Protein AF-A0A964LTN3-F1 (afdb_monomer)

Mean predicted aligned error: 3.67 Å

Structure (mmCIF, N/CA/C/O backbone):
data_AF-A0A964LTN3-F1
#
_entry.id   AF-A0A964LTN3-F1
#
loop_
_atom_site.group_PDB
_atom_site.id
_atom_site.type_symbol
_atom_site.label_atom_id
_atom_site.label_alt_id
_atom_site.label_comp_id
_atom_site.label_asym_id
_atom_site.label_entity_id
_atom_site.label_seq_id
_atom_site.pdbx_PDB_ins_code
_atom_site.Cartn_x
_atom_site.Cartn_y
_atom_site.Cartn_z
_atom_site.occupancy
_atom_site.B_iso_or_equiv
_atom_site.auth_seq_id
_atom_site.auth_comp_id
_atom_site.auth_asym_id
_atom_site.auth_atom_id
_atom_site.pdbx_PDB_model_num
ATOM 1 N N . MET A 1 1 ? 2.397 2.876 -19.686 1.00 71.19 1 MET A N 1
ATOM 2 C CA . MET A 1 1 ? 3.791 3.326 -19.493 1.00 71.19 1 MET A CA 1
ATOM 3 C C . MET A 1 1 ? 3.837 3.971 -18.122 1.00 71.19 1 MET A C 1
ATOM 5 O O . MET A 1 1 ? 3.167 4.976 -17.948 1.00 71.19 1 MET A O 1
ATOM 9 N N . HIS A 1 2 ? 4.512 3.362 -17.146 1.00 85.31 2 HIS A N 1
ATOM 10 C CA . HIS A 1 2 ? 4.642 3.960 -15.815 1.00 85.31 2 HIS A CA 1
ATOM 11 C C . HIS A 1 2 ? 5.751 5.034 -15.869 1.00 85.31 2 HIS A C 1
ATOM 13 O O . HIS A 1 2 ? 6.836 4.701 -16.351 1.00 85.31 2 HIS A O 1
ATOM 19 N N . PRO A 1 3 ? 5.539 6.282 -15.406 1.00 91.44 3 PRO A N 1
ATOM 20 C CA . PRO A 1 3 ? 6.574 7.323 -15.359 1.00 91.44 3 PRO A CA 1
ATOM 21 C C . PRO A 1 3 ? 7.862 6.914 -14.646 1.00 91.44 3 PRO A C 1
ATOM 23 O O . PRO A 1 3 ? 8.943 7.337 -15.041 1.00 91.44 3 PRO A O 1
ATOM 26 N N . ILE A 1 4 ? 7.769 6.025 -13.654 1.00 93.44 4 ILE A N 1
ATOM 27 C CA . ILE A 1 4 ? 8.938 5.423 -12.995 1.00 93.44 4 ILE A CA 1
ATOM 28 C C . ILE A 1 4 ? 9.812 4.564 -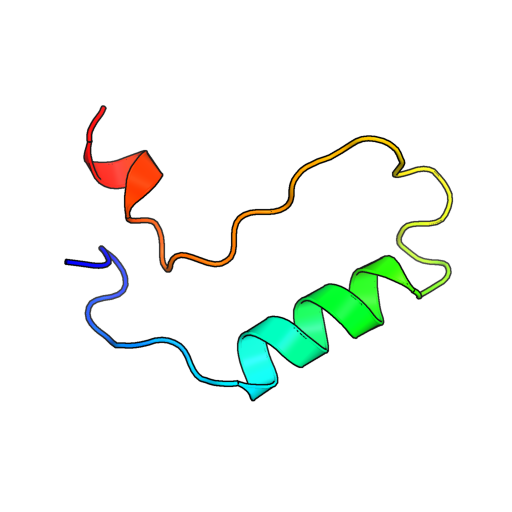13.940 1.00 93.44 4 ILE A C 1
ATOM 30 O O . ILE A 1 4 ? 10.891 4.122 -13.557 1.00 93.44 4 ILE A O 1
ATOM 34 N N . GLY A 1 5 ? 9.366 4.300 -15.173 1.00 93.94 5 GLY A N 1
ATOM 35 C CA . GLY A 1 5 ? 10.165 3.681 -16.236 1.00 93.94 5 GLY A CA 1
ATOM 36 C C . GLY A 1 5 ? 10.324 2.162 -16.141 1.00 93.94 5 GLY A C 1
ATOM 37 O O . GLY A 1 5 ? 11.061 1.579 -16.932 1.00 93.94 5 GLY A O 1
ATOM 38 N N . ARG A 1 6 ? 9.636 1.498 -15.206 1.00 95.06 6 ARG A N 1
ATOM 39 C CA . ARG A 1 6 ? 9.696 0.038 -15.021 1.00 95.06 6 ARG A CA 1
ATOM 40 C C . ARG A 1 6 ? 8.349 -0.563 -14.644 1.00 95.06 6 ARG A C 1
ATOM 42 O O . ARG A 1 6 ? 7.407 0.153 -14.312 1.00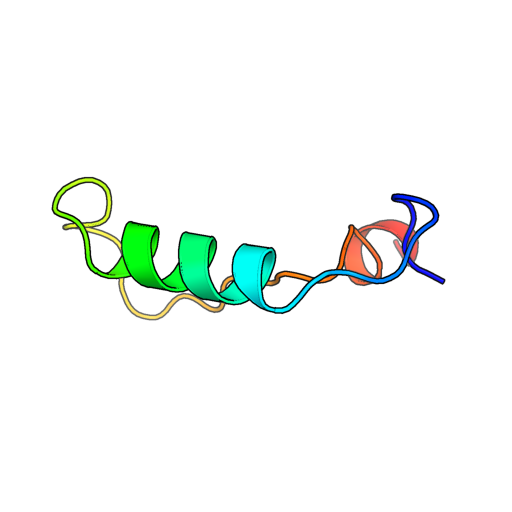 95.06 6 ARG A O 1
ATOM 49 N N . VAL A 1 7 ? 8.262 -1.888 -14.702 1.00 94.50 7 VAL A N 1
ATOM 50 C CA . VAL A 1 7 ? 7.145 -2.646 -14.125 1.00 94.50 7 VAL A CA 1
ATOM 51 C C . VAL A 1 7 ? 7.346 -2.739 -12.608 1.00 94.50 7 VAL A C 1
ATOM 53 O O . VAL A 1 7 ? 8.482 -2.836 -12.133 1.00 94.50 7 VAL A O 1
ATOM 56 N N . GLY A 1 8 ? 6.250 -2.637 -11.856 1.00 94.75 8 GLY A N 1
ATOM 57 C CA . GLY A 1 8 ? 6.263 -2.831 -10.408 1.00 94.75 8 GLY A CA 1
ATOM 58 C C . GLY A 1 8 ? 6.480 -4.296 -10.030 1.00 94.75 8 GLY A C 1
ATOM 59 O O . GLY A 1 8 ? 6.212 -5.193 -10.831 1.00 94.75 8 GLY A O 1
ATOM 60 N N . THR A 1 9 ? 6.959 -4.547 -8.817 1.00 97.56 9 THR A N 1
ATOM 61 C CA . THR A 1 9 ? 7.090 -5.907 -8.278 1.00 97.56 9 THR A CA 1
ATOM 62 C C . THR A 1 9 ? 5.947 -6.236 -7.320 1.00 97.56 9 THR A C 1
ATOM 64 O O . THR A 1 9 ? 5.240 -5.352 -6.831 1.00 97.56 9 THR A O 1
ATOM 67 N N . VAL A 1 10 ? 5.744 -7.526 -7.045 1.00 98.06 10 VAL A N 1
ATOM 68 C CA . VAL A 1 10 ? 4.704 -7.970 -6.101 1.00 98.06 10 VAL A CA 1
ATOM 69 C C . VAL A 1 10 ? 5.006 -7.509 -4.672 1.00 98.06 10 VAL A C 1
ATOM 71 O O . VAL A 1 10 ? 4.088 -7.212 -3.909 1.00 98.06 10 VAL A O 1
ATOM 74 N N . GLU A 1 11 ? 6.286 -7.369 -4.327 1.00 98.50 11 GLU A N 1
ATOM 75 C CA . GLU A 1 11 ? 6.753 -6.885 -3.027 1.00 98.50 11 GLU A CA 1
ATOM 76 C C . GLU A 1 11 ? 6.360 -5.427 -2.789 1.00 98.50 11 GLU A C 1
ATOM 78 O O . GLU A 1 11 ? 6.048 -5.055 -1.663 1.00 98.50 11 GLU A O 1
ATOM 83 N N . GLU A 1 12 ? 6.316 -4.595 -3.831 1.00 97.62 12 GLU A N 1
ATOM 84 C CA . GLU A 1 12 ? 5.892 -3.197 -3.698 1.00 97.62 12 GLU A CA 1
ATOM 85 C C . GLU A 1 12 ? 4.415 -3.090 -3.308 1.00 97.62 12 GLU A C 1
ATOM 87 O O . GLU A 1 12 ? 4.051 -2.258 -2.475 1.00 97.62 12 GLU A O 1
ATOM 92 N N . VAL A 1 13 ? 3.576 -3.984 -3.838 1.00 97.94 13 VAL A N 1
ATOM 93 C CA . VAL A 1 13 ? 2.171 -4.089 -3.429 1.00 97.94 13 VAL A CA 1
ATOM 94 C C . VAL A 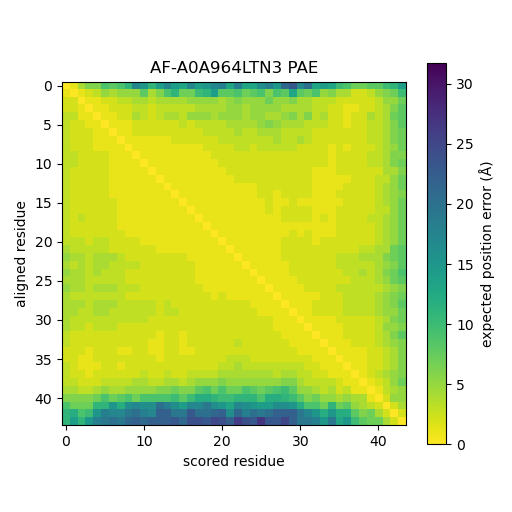1 13 ? 2.063 -4.623 -2.002 1.00 97.94 13 VAL A C 1
ATOM 96 O O . VAL A 1 13 ? 1.350 -4.043 -1.183 1.00 97.94 13 VAL A O 1
ATOM 99 N N . ALA A 1 14 ? 2.800 -5.688 -1.678 1.00 98.44 14 ALA A N 1
ATOM 100 C CA . ALA A 1 14 ? 2.789 -6.278 -0.341 1.00 98.44 14 ALA A CA 1
ATOM 101 C C . ALA A 1 14 ? 3.232 -5.275 0.735 1.00 98.44 14 ALA A C 1
ATOM 103 O O . ALA A 1 14 ? 2.587 -5.169 1.774 1.00 98.44 14 ALA A O 1
ATOM 104 N N . ASN A 1 15 ? 4.275 -4.486 0.472 1.00 98.56 15 ASN A N 1
ATOM 105 C CA . ASN A 1 15 ? 4.761 -3.464 1.396 1.00 98.56 15 ASN A CA 1
ATOM 106 C C . ASN A 1 15 ? 3.711 -2.374 1.657 1.00 98.56 15 ASN A C 1
ATOM 108 O O . ASN A 1 15 ? 3.541 -1.956 2.802 1.00 98.56 15 ASN A O 1
ATOM 112 N N . ALA A 1 16 ? 2.973 -1.943 0.627 1.00 98.25 16 ALA A N 1
ATOM 113 C CA . ALA A 1 16 ? 1.885 -0.980 0.790 1.00 98.25 16 ALA A CA 1
ATOM 114 C C . ALA A 1 16 ? 0.743 -1.547 1.652 1.00 98.25 16 ALA A C 1
ATOM 116 O O . ALA A 1 16 ? 0.222 -0.849 2.523 1.00 98.25 16 ALA A O 1
ATOM 117 N N . VAL A 1 17 ? 0.400 -2.826 1.463 1.00 98.19 17 VAL A N 1
ATOM 118 C CA . VAL A 1 17 ? -0.584 -3.530 2.302 1.00 98.19 17 VAL A CA 1
ATOM 119 C C . VAL A 1 17 ? -0.092 -3.643 3.745 1.00 98.19 17 VAL A C 1
ATOM 121 O O . VAL A 1 17 ? -0.833 -3.314 4.665 1.00 98.19 17 VAL A O 1
ATOM 124 N N . VAL A 1 18 ? 1.164 -4.046 3.961 1.00 98.44 18 VAL A N 1
ATOM 125 C CA . VAL A 1 18 ? 1.762 -4.139 5.304 1.00 98.44 18 VAL A CA 1
ATOM 126 C C . VAL A 1 18 ? 1.729 -2.786 6.012 1.00 98.44 18 VAL A C 1
ATOM 128 O O . VAL A 1 18 ? 1.385 -2.727 7.190 1.00 98.44 18 VAL A O 1
ATOM 131 N N . TRP A 1 19 ? 2.028 -1.695 5.303 1.00 98.44 19 TRP A N 1
ATOM 132 C CA . TRP A 1 19 ? 1.918 -0.349 5.860 1.00 98.44 19 TRP A CA 1
ATOM 133 C C . TRP A 1 19 ? 0.473 0.005 6.247 1.00 98.44 19 TRP A C 1
ATOM 135 O O . TRP A 1 19 ? 0.264 0.452 7.377 1.00 98.44 19 TRP A O 1
ATOM 145 N N . LEU A 1 20 ? -0.511 -0.268 5.378 1.00 98.00 20 LEU A N 1
ATOM 146 C CA . LEU A 1 20 ? -1.944 -0.073 5.666 1.00 98.00 20 LEU A CA 1
ATOM 147 C C . LEU A 1 20 ? -2.466 -0.941 6.825 1.00 98.00 20 LEU A C 1
ATOM 149 O O . LEU A 1 20 ? -3.466 -0.607 7.451 1.00 98.00 20 LEU A O 1
ATOM 153 N N . CYS A 1 21 ? -1.820 -2.070 7.113 1.00 98.00 21 CYS A N 1
ATOM 154 C CA . CYS A 1 21 ? -2.152 -2.910 8.265 1.00 98.00 21 CYS A CA 1
ATOM 155 C C . CYS A 1 21 ? -1.396 -2.515 9.542 1.00 98.00 21 CYS A C 1
ATOM 157 O O . CYS A 1 21 ? -1.645 -3.095 10.597 1.00 98.00 21 CYS A O 1
ATOM 159 N N . SER A 1 22 ? -0.454 -1.574 9.459 1.00 98.56 22 SER A N 1
ATOM 160 C CA . SER A 1 22 ? 0.357 -1.141 10.597 1.00 98.56 22 SER A CA 1
ATOM 161 C C . SER A 1 22 ? -0.275 0.031 11.349 1.00 98.56 22 SER A C 1
ATOM 163 O O . SER A 1 22 ? -1.025 0.826 10.776 1.00 98.56 22 SER A O 1
ATOM 165 N N . ASP A 1 23 ? 0.132 0.219 12.608 1.00 98.38 23 ASP A N 1
ATOM 166 C CA . ASP A 1 23 ? -0.332 1.315 13.475 1.00 98.38 23 ASP A CA 1
ATOM 167 C C . ASP A 1 23 ? -0.080 2.718 12.891 1.00 98.38 23 ASP A C 1
ATOM 169 O O . ASP A 1 23 ? -0.779 3.678 13.231 1.00 98.38 23 ASP A O 1
ATOM 173 N N . GLN A 1 24 ? 0.881 2.843 11.967 1.00 98.38 24 GLN A N 1
ATOM 174 C CA . GLN A 1 24 ? 1.199 4.099 11.275 1.00 98.38 24 GLN A CA 1
ATOM 175 C C . GLN A 1 24 ? 0.041 4.623 10.415 1.00 98.38 24 GLN A C 1
ATOM 177 O O . GLN A 1 24 ? 0.010 5.806 10.088 1.00 98.38 24 GLN A O 1
ATOM 182 N N . SER A 1 25 ? -0.906 3.758 10.053 1.00 98.06 25 SER A N 1
ATOM 183 C CA . SER A 1 25 ? -2.065 4.091 9.220 1.00 98.06 25 SER A CA 1
ATOM 184 C C . SER A 1 25 ? -3.392 4.050 9.990 1.00 98.06 25 SER A C 1
ATOM 186 O O . SER A 1 25 ? -4.460 4.052 9.389 1.00 98.06 25 SER A O 1
ATOM 188 N N . SER A 1 26 ? -3.343 4.078 11.326 1.00 98.38 26 SER A N 1
ATOM 189 C CA . SER A 1 26 ? -4.494 3.876 12.228 1.00 98.38 26 SER A CA 1
ATOM 190 C C . SER A 1 26 ? -5.693 4.821 12.043 1.00 98.38 26 SER A C 1
ATOM 192 O O . SER A 1 26 ? -6.774 4.532 12.550 1.00 98.38 26 SER A O 1
ATOM 194 N N . PHE A 1 27 ? -5.541 5.928 11.312 1.00 98.06 27 PHE A N 1
ATOM 195 C CA . PHE A 1 27 ? -6.626 6.8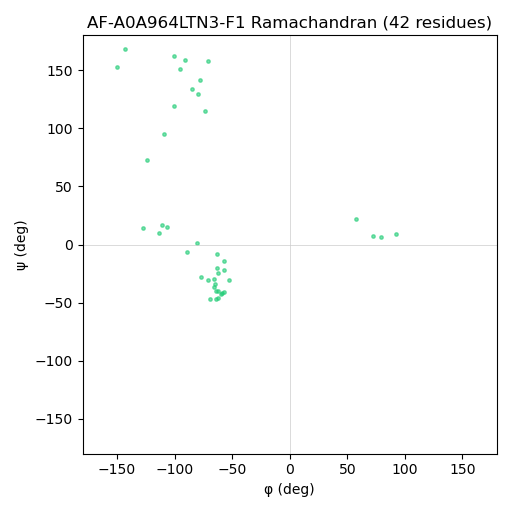68 11.004 1.00 98.06 27 PHE A CA 1
ATOM 196 C C . PHE A 1 27 ? -6.994 6.925 9.510 1.00 98.06 27 PHE A C 1
ATOM 198 O O . PHE A 1 27 ? -7.739 7.804 9.082 1.00 98.06 27 PHE A O 1
ATOM 205 N N . ILE A 1 28 ? -6.471 6.003 8.700 1.00 97.56 28 ILE A N 1
ATOM 206 C CA . ILE A 1 28 ? -6.733 5.927 7.261 1.00 97.56 28 ILE A CA 1
ATOM 207 C C . ILE A 1 28 ? -7.783 4.845 7.013 1.00 97.56 28 ILE A C 1
ATOM 209 O O . ILE A 1 28 ? -7.582 3.672 7.312 1.00 97.56 28 ILE A O 1
ATOM 213 N N . THR A 1 29 ? -8.919 5.241 6.447 1.00 97.19 29 THR A N 1
ATOM 214 C CA . THR A 1 29 ? -10.006 4.335 6.066 1.00 97.19 29 THR A CA 1
ATOM 215 C C . THR A 1 29 ? -10.765 4.900 4.869 1.00 97.19 29 THR A C 1
ATOM 217 O O . THR A 1 29 ? -10.781 6.111 4.661 1.00 97.19 29 THR A O 1
ATOM 220 N N . GLY A 1 30 ? -11.376 4.026 4.066 1.00 97.12 30 GLY A N 1
ATOM 221 C CA . GLY A 1 30 ? -12.173 4.414 2.896 1.00 97.12 30 GLY A CA 1
ATOM 222 C C . GLY A 1 30 ? -11.377 4.935 1.691 1.00 97.12 30 GLY A C 1
ATOM 223 O O .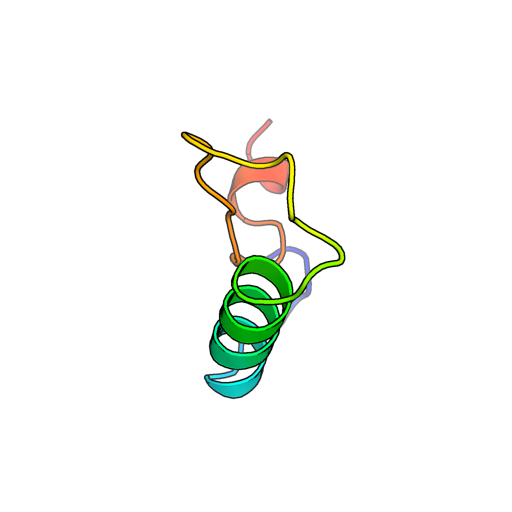 GLY A 1 30 ? -11.986 5.383 0.725 1.00 97.12 30 GLY A O 1
ATOM 224 N N . GLU A 1 31 ? -10.045 4.866 1.725 1.00 96.44 31 GLU A N 1
ATOM 225 C CA . GLU A 1 31 ? -9.168 5.373 0.664 1.00 96.44 31 GLU A CA 1
ATOM 226 C C . GLU A 1 31 ? -8.760 4.276 -0.336 1.00 96.44 31 GLU A C 1
ATOM 228 O O . GLU A 1 31 ? -8.643 3.101 0.016 1.00 96.44 31 GLU A O 1
ATOM 233 N N . THR A 1 32 ? -8.493 4.663 -1.588 1.00 95.19 32 THR A N 1
ATOM 234 C CA . THR A 1 32 ? -7.931 3.778 -2.618 1.00 95.19 32 THR A CA 1
ATOM 235 C C . THR A 1 32 ? -6.487 4.173 -2.920 1.00 95.19 32 THR A C 1
ATOM 237 O O . THR A 1 32 ? -6.215 5.021 -3.774 1.00 95.19 32 THR A O 1
ATOM 240 N N . LEU A 1 33 ? -5.538 3.500 -2.267 1.00 95.31 33 LEU A N 1
ATOM 241 C CA . LEU A 1 33 ? -4.113 3.710 -2.511 1.00 95.31 33 LEU A CA 1
ATOM 242 C C . LEU A 1 33 ? -3.683 3.092 -3.851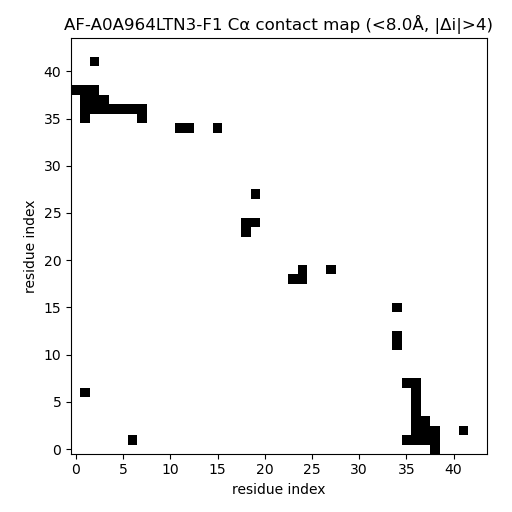 1.00 95.31 33 LEU A C 1
ATOM 244 O O . LEU A 1 33 ? -3.705 1.874 -4.029 1.00 95.31 33 LEU A O 1
ATOM 248 N N . ARG A 1 34 ? -3.261 3.935 -4.798 1.00 94.81 34 ARG A N 1
ATOM 249 C CA . ARG A 1 34 ? -2.735 3.494 -6.099 1.00 94.81 34 ARG A CA 1
ATOM 250 C C . ARG A 1 34 ?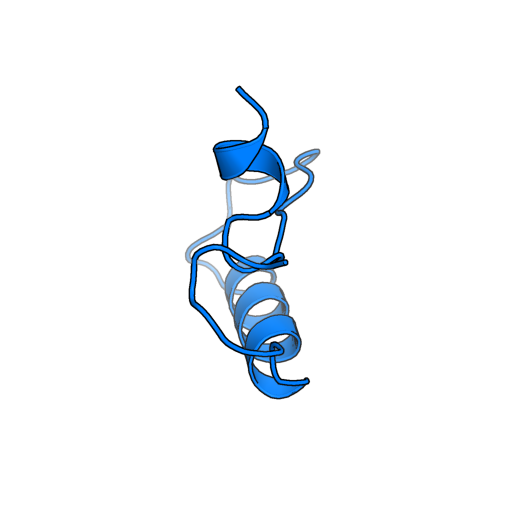 -1.250 3.166 -6.012 1.00 94.81 34 ARG A C 1
ATOM 252 O O . ARG A 1 34 ? -0.462 3.956 -5.503 1.00 94.81 34 ARG A O 1
ATOM 259 N N . ILE A 1 35 ? -0.879 2.022 -6.581 1.00 96.19 35 ILE A N 1
ATOM 260 C CA . ILE A 1 35 ? 0.500 1.528 -6.669 1.00 96.19 35 ILE A CA 1
ATOM 261 C C . ILE A 1 35 ? 0.787 1.275 -8.155 1.00 96.19 35 ILE A C 1
ATOM 263 O O . ILE A 1 35 ? 0.754 0.145 -8.631 1.00 96.19 35 ILE A O 1
ATOM 267 N N . ASP 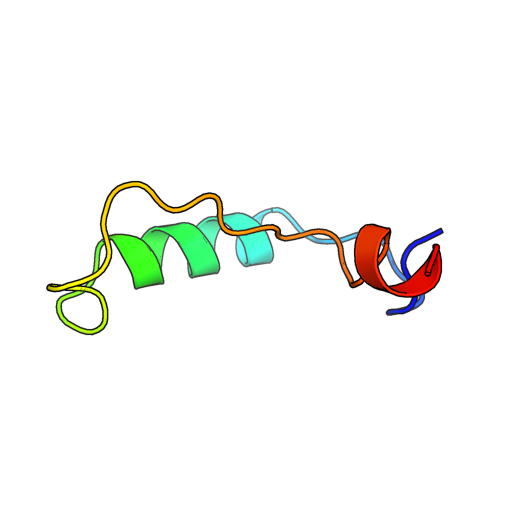A 1 36 ? 0.955 2.350 -8.926 1.00 94.50 36 ASP A N 1
ATOM 268 C CA . ASP A 1 36 ? 0.961 2.301 -10.399 1.00 94.50 36 ASP A CA 1
ATOM 269 C C . ASP A 1 36 ? 2.197 2.961 -11.034 1.00 94.50 36 ASP A C 1
ATOM 271 O O . ASP A 1 36 ? 2.200 3.286 -12.226 1.00 94.50 36 ASP A O 1
ATOM 275 N N . GLY A 1 37 ? 3.233 3.232 -10.237 1.00 94.06 37 GLY A N 1
ATOM 276 C CA . GLY A 1 37 ? 4.455 3.888 -10.706 1.00 94.06 37 GLY A CA 1
ATOM 277 C C . GLY A 1 37 ? 4.231 5.268 -11.342 1.00 94.06 37 GLY A C 1
ATOM 278 O O . GLY A 1 37 ? 5.068 5.695 -12.140 1.00 94.06 37 GLY A O 1
ATOM 279 N N . GLY A 1 38 ? 3.110 5.936 -11.029 1.00 93.50 38 GLY A N 1
ATOM 280 C CA . GLY A 1 38 ? 2.742 7.269 -11.511 1.00 93.50 38 GLY A CA 1
ATOM 281 C C . GLY A 1 38 ? 1.895 7.284 -12.785 1.00 93.50 38 GLY A C 1
ATOM 282 O O . GLY A 1 38 ? 1.714 8.346 -13.373 1.00 93.50 38 GLY A O 1
ATOM 283 N N . THR A 1 39 ? 1.400 6.138 -13.256 1.00 91.44 39 THR A N 1
ATOM 284 C CA . THR A 1 39 ? 0.713 6.045 -14.562 1.00 91.44 39 THR A CA 1
ATOM 285 C C . THR A 1 39 ? -0.478 6.981 -14.669 1.00 91.44 39 THR A C 1
ATOM 287 O O . THR A 1 39 ? -0.648 7.620 -15.704 1.00 91.44 39 THR A O 1
ATOM 290 N N . LEU A 1 40 ? -1.268 7.109 -13.603 1.00 85.69 40 LEU A N 1
ATOM 291 C CA . LEU A 1 40 ? -2.391 8.039 -13.589 1.00 85.69 40 LEU A CA 1
ATOM 292 C C . LEU A 1 40 ? -1.962 9.504 -13.396 1.00 85.69 40 LEU A C 1
ATOM 294 O O . LEU A 1 40 ? -2.641 10.409 -13.865 1.00 85.69 40 LEU A O 1
ATOM 298 N N . ALA A 1 41 ? -0.834 9.760 -12.733 1.00 79.94 41 ALA A N 1
ATOM 299 C CA . ALA A 1 41 ? -0.327 11.122 -12.556 1.00 79.94 41 ALA A CA 1
ATOM 300 C C . ALA A 1 41 ? 0.216 11.716 -13.871 1.00 79.94 41 ALA A C 1
ATOM 302 O O . ALA A 1 41 ? 0.135 12.920 -14.084 1.00 79.94 41 ALA A O 1
ATOM 303 N N . GLY A 1 42 ? 0.744 10.872 -14.765 1.00 65.81 42 GLY A N 1
ATOM 304 C CA . GLY A 1 42 ? 1.279 11.282 -16.068 1.00 65.81 42 GLY A CA 1
ATOM 305 C C . GLY A 1 42 ? 0.237 11.508 -17.172 1.00 65.81 42 GLY A C 1
ATOM 306 O O . GLY A 1 42 ? 0.635 11.792 -18.297 1.00 65.81 42 GLY A O 1
ATOM 307 N N . VAL A 1 43 ? -1.063 11.351 -16.888 1.00 60.75 43 VAL A N 1
ATOM 308 C CA . VAL A 1 43 ? -2.161 11.615 -17.845 1.00 60.75 43 VAL A CA 1
ATOM 309 C C . VAL A 1 43 ? -2.948 12.894 -17.526 1.00 60.75 43 VAL A C 1
ATOM 311 O O . VAL A 1 43 ? -4.048 13.073 -18.047 1.00 60.75 43 VAL A O 1
ATOM 314 N N . SER A 1 44 ? -2.400 13.762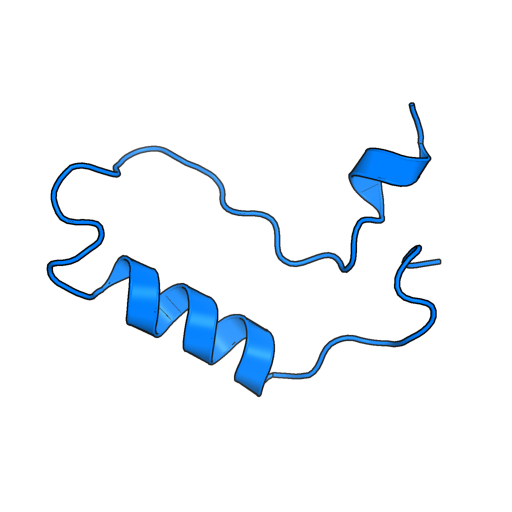 -16.667 1.00 53.44 44 SER A N 1
ATOM 315 C CA . SER A 1 44 ? -2.936 15.106 -16.417 1.00 53.44 44 SER A CA 1
ATOM 316 C C . SER A 1 44 ? -2.421 16.143 -17.408 1.00 53.44 44 SER A C 1
ATOM 318 O O . SER A 1 44 ? -1.311 15.963 -17.954 1.00 53.44 44 SER A O 1
#

pLDDT: mean 92.6, std 10.36, range [53.44, 98.56]

Radius of gyration: 12.28 Å; Cα contacts (8 Å, |Δi|>4): 24; chains: 1; bounding box: 22×23×33 Å

Nearest PDB structures (foldseek):
  2foi-assembly1_C  TM=9.248E-01  e=5.837E-01  Plasmodium falciparum 3D7

Solvent-accessible surface area (backbone atoms only — not comparable to full-atom values): 2999 Å² total; per-residue (Å²): 124,30,74,72,74,56,84,85,58,72,63,62,55,50,50,53,50,52,47,65,73,33,79,91,30,76,88,70,74,100,75,84,86,82,88,54,54,46,39,76,69,72,73,111

Sequence (44 aa):
MHPIGRVGTVEEVANAVVWLCSDQSSFITGETLRIDGGTLAGVS

Secondary structure (DSSP, 8-state):
--TTSSPPPHHHHHHHHHHHTSGGGTT--S-----STTTTGGG-

Foldseek 3Di:
DQPLPDDDDPVLVVVVVVCCVDPVVVPDDPDDDDDRNCPVVVVD